Protein AF-A0A535AVS7-F1 (afdb_monomer)

Nearest PDB structures (foldseek):
  7mby-assembly1_R  TM=2.797E-01  e=2.037E+00  Homo sapiens
  7yoo-assembly1_R  TM=3.316E-01  e=3.749E+00  Homo sapiens
  7f8x-assembly1_A  TM=2.736E-01  e=8.289E+00  Homo sapiens
  6f1u-assembly1_f  TM=2.047E-01  e=4.786E+00  Homo sapiens

Foldseek 3Di:
DLVVLCVQLNPVLCVVCVVVLVVCVVVDDPVSSVVVSVVSSVVSVVVVVVVVQVVQVVQWDWDWADDDPNDIDIDTRHGPVRVVVLCVQLVVQQDADVVRPDDSVRSSVVSVVVSVVVVVVVVPDDDD

Solvent-accessible surface area (backbone atoms only — not comparable to full-atom values): 7565 Å² total; per-residue (Å²): 105,72,70,60,49,25,73,74,64,33,60,70,57,44,61,76,45,36,73,61,53,53,52,42,58,75,74,39,56,77,71,59,36,49,53,53,53,51,53,49,46,55,50,52,53,50,53,52,53,51,52,51,50,52,52,40,55,74,64,41,45,77,46,75,51,73,75,53,97,92,40,66,53,76,50,72,42,68,32,73,64,58,45,51,53,50,50,60,70,29,51,81,57,51,66,82,58,89,93,62,80,71,50,73,68,54,32,51,49,53,18,51,53,50,57,54,47,54,59,60,62,63,69,76,72,89,87,129

Mean predicted aligned error: 8.5 Å

Radius of gyration: 25.29 Å; Cα contacts (8 Å, |Δi|>4): 76; chains: 1; bounding box: 62×34×67 Å

pLDDT: mean 89.97, std 9.66, range [44.75, 98.12]

Secondary structure (DSSP, 8-state):
-HHHHHHHH-HHHHHHTHHHHHHHHHHS-HHHHHHHHHHHHHHHHHHHHHHHHHHHHHH-EEEEPPPBTTB--EEEE--HHHHHHHHHHHGGG-PPPTT----HHHHHHHHHHHHHHHHHHHTT----

Sequence (128 aa):
MIARTAEHVGAAAVRKEEGRLVQAAQTHDPGQFLGVTKNFEHRVDAEGALTEANRAHARRYLHLGEPQDGMVRIDGLLDAEGGATLRGALQPFMQPMKDESRSYGQRQHDALIELCRQRSAGGKRDGA

Structure (mmCIF, N/CA/C/O backbone):
data_AF-A0A535AVS7-F1
#
_entry.id   AF-A0A535AVS7-F1
#
loop_
_atom_site.group_PDB
_atom_site.id
_atom_site.type_symbol
_atom_site.label_atom_id
_atom_site.label_alt_id
_atom_site.label_comp_id
_atom_site.label_asym_id
_atom_site.label_entity_id
_atom_site.label_seq_id
_atom_site.pdbx_PDB_ins_code
_atom_site.Cartn_x
_atom_site.Cartn_y
_atom_site.Cartn_z
_atom_site.occupancy
_atom_site.B_iso_or_equiv
_atom_site.auth_seq_id
_atom_site.auth_comp_id
_atom_site.auth_asym_id
_atom_site.auth_atom_id
_atom_site.pdbx_PDB_model_num
ATOM 1 N N . MET A 1 1 ? -24.480 11.991 26.164 1.00 76.44 1 MET A N 1
ATOM 2 C CA . MET A 1 1 ? -23.143 11.358 26.112 1.00 76.44 1 MET A CA 1
ATOM 3 C C . MET A 1 1 ? -23.213 10.050 25.334 1.00 76.44 1 MET A C 1
ATOM 5 O O . MET A 1 1 ? -22.742 10.053 24.213 1.00 76.44 1 MET A O 1
ATOM 9 N N . ILE A 1 2 ? -23.930 9.019 25.805 1.00 80.81 2 ILE A N 1
ATOM 10 C CA . ILE A 1 2 ? -24.094 7.735 25.078 1.00 80.81 2 ILE A CA 1
ATOM 11 C C . ILE A 1 2 ? -24.649 7.909 23.649 1.00 80.81 2 ILE A C 1
ATOM 13 O O . ILE A 1 2 ? -24.118 7.321 22.715 1.00 80.81 2 ILE A O 1
ATOM 17 N N . ALA A 1 3 ? -25.665 8.761 23.454 1.00 82.75 3 ALA A N 1
ATOM 18 C CA . ALA A 1 3 ? -26.215 9.040 22.121 1.00 82.75 3 ALA A CA 1
ATOM 19 C C . ALA A 1 3 ? -25.179 9.656 21.156 1.00 82.75 3 ALA A C 1
ATOM 21 O O . ALA A 1 3 ? -25.054 9.200 20.028 1.00 82.75 3 ALA A O 1
ATOM 22 N N . ARG A 1 4 ? -24.369 10.616 21.628 1.00 82.88 4 ARG A N 1
ATOM 23 C CA . ARG A 1 4 ? -23.270 11.208 20.845 1.00 82.88 4 ARG A CA 1
ATOM 24 C C . ARG A 1 4 ? -22.207 10.161 20.505 1.00 82.88 4 ARG A C 1
ATOM 26 O O . ARG A 1 4 ? -21.714 10.128 19.389 1.00 82.88 4 ARG A O 1
ATOM 33 N N . THR A 1 5 ? -21.869 9.284 21.441 1.00 82.31 5 THR A N 1
ATOM 34 C CA . THR A 1 5 ? -20.942 8.177 21.183 1.00 82.31 5 THR A CA 1
ATOM 35 C C . THR A 1 5 ? -21.493 7.213 20.129 1.00 82.31 5 THR A C 1
ATOM 37 O O . THR A 1 5 ? -20.755 6.776 19.252 1.00 82.31 5 THR A O 1
ATOM 40 N N . ALA A 1 6 ? -22.804 6.950 20.125 1.00 85.12 6 ALA A N 1
ATOM 41 C CA . ALA A 1 6 ? -23.450 6.151 19.082 1.00 85.12 6 ALA A CA 1
ATOM 42 C C . ALA A 1 6 ? -23.398 6.806 17.688 1.00 85.12 6 ALA A C 1
ATOM 44 O O . ALA A 1 6 ? -23.369 6.079 16.698 1.00 85.12 6 ALA A O 1
ATOM 45 N N . GLU A 1 7 ? -23.361 8.139 17.599 1.00 87.12 7 GLU A N 1
ATOM 46 C CA . GLU A 1 7 ? -23.140 8.860 16.335 1.00 87.12 7 GLU A CA 1
ATOM 47 C C . GLU A 1 7 ? -21.710 8.672 15.807 1.00 87.12 7 GLU A C 1
ATOM 49 O O . GLU A 1 7 ? -21.524 8.596 14.597 1.00 87.12 7 GLU A O 1
ATOM 54 N N . HIS A 1 8 ? -20.714 8.559 16.695 1.00 84.69 8 HIS A N 1
ATOM 55 C CA . HIS A 1 8 ? -19.303 8.431 16.310 1.00 84.69 8 HIS A CA 1
ATOM 56 C C . HIS A 1 8 ? -18.915 6.990 15.961 1.00 84.69 8 HIS A C 1
ATOM 58 O O . HIS A 1 8 ? -18.347 6.754 14.900 1.00 84.69 8 HIS A O 1
ATOM 64 N N . VAL A 1 9 ? -19.255 6.018 16.815 1.00 87.12 9 VAL A N 1
ATOM 65 C CA . VAL A 1 9 ? -18.825 4.614 16.639 1.00 87.12 9 VAL A CA 1
ATOM 66 C C . VAL A 1 9 ? -19.930 3.665 16.173 1.00 87.12 9 VAL A C 1
ATOM 68 O O . VAL A 1 9 ? -19.720 2.462 16.009 1.00 87.12 9 VAL A O 1
ATOM 71 N N . GLY A 1 10 ? -21.133 4.193 15.956 1.00 89.06 10 GLY A N 1
ATOM 72 C CA . GLY A 1 10 ? -22.296 3.440 15.508 1.00 89.06 10 GLY A CA 1
ATOM 73 C C . GLY A 1 10 ? -23.075 2.760 16.639 1.00 89.06 10 GLY A C 1
ATOM 74 O O . GLY A 1 10 ? -22.538 2.228 17.615 1.00 89.06 10 GLY A O 1
ATOM 75 N N . ALA A 1 11 ? -24.398 2.699 16.466 1.00 88.25 11 ALA A N 1
ATOM 76 C CA . ALA A 1 11 ? -25.315 2.136 17.459 1.00 88.25 11 ALA A CA 1
ATOM 77 C C . ALA A 1 11 ? -25.068 0.645 17.760 1.00 88.25 11 ALA A C 1
ATOM 79 O O . ALA A 1 11 ? -25.359 0.176 18.857 1.00 88.25 11 ALA A O 1
ATOM 80 N N . ALA A 1 12 ? -24.531 -0.120 16.805 1.00 88.25 12 ALA A N 1
ATOM 81 C CA . ALA A 1 12 ? -24.222 -1.532 17.019 1.00 88.25 12 ALA A CA 1
ATOM 82 C C . ALA A 1 12 ? -23.062 -1.740 18.006 1.00 88.25 12 ALA A C 1
ATOM 84 O O . ALA A 1 12 ? -23.125 -2.663 18.815 1.00 88.25 12 ALA A O 1
ATOM 85 N N . ALA A 1 13 ? -22.036 -0.883 17.967 1.00 87.94 13 ALA A N 1
ATOM 86 C CA . ALA A 1 13 ? -20.916 -0.947 18.900 1.00 87.94 13 ALA A CA 1
ATOM 87 C C . ALA A 1 13 ? -21.355 -0.561 20.317 1.00 87.94 13 ALA A C 1
ATOM 89 O O . ALA A 1 13 ? -21.038 -1.267 21.271 1.00 87.94 13 ALA A O 1
ATOM 90 N N . VAL A 1 14 ? -22.165 0.497 20.446 1.00 89.50 14 VAL A N 1
ATOM 91 C CA . VAL A 1 14 ? -22.729 0.918 21.739 1.00 89.50 14 VAL A CA 1
ATOM 92 C C . VAL A 1 14 ? -23.609 -0.171 22.347 1.00 89.50 14 VAL A C 1
ATOM 94 O O . VAL A 1 14 ? -23.448 -0.471 23.522 1.00 89.50 14 VAL A O 1
ATOM 97 N N . ARG A 1 15 ? -24.476 -0.824 21.558 1.00 90.88 15 ARG A N 1
ATOM 98 C CA . ARG A 1 15 ? -25.338 -1.919 22.046 1.00 90.88 15 ARG A CA 1
ATOM 99 C C . ARG A 1 15 ? -24.557 -3.090 22.646 1.00 90.88 15 ARG A C 1
ATOM 101 O O . ARG A 1 15 ? -25.009 -3.679 23.620 1.00 90.88 15 ARG A O 1
ATOM 108 N N . LYS A 1 16 ? -23.383 -3.425 22.099 1.00 89.69 16 LYS A N 1
ATOM 109 C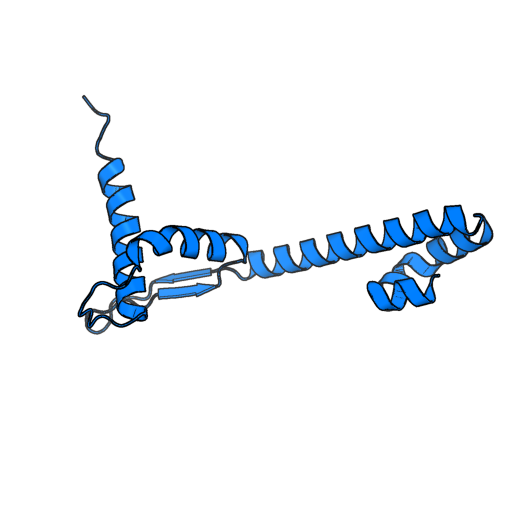 CA . LYS A 1 16 ? -22.539 -4.510 22.634 1.00 89.69 16 LYS A CA 1
ATOM 110 C C . LYS A 1 16 ? -22.007 -4.217 24.041 1.00 89.69 16 LYS A C 1
ATOM 112 O O . LYS A 1 16 ? -21.769 -5.152 24.795 1.00 89.69 16 LYS A O 1
ATOM 117 N N . GLU A 1 17 ? -21.829 -2.945 24.388 1.00 89.81 17 GLU A N 1
ATOM 118 C CA . GLU A 1 17 ? -21.251 -2.493 25.665 1.00 89.81 17 GLU A CA 1
ATOM 119 C C . GLU A 1 17 ? -22.245 -1.648 26.485 1.00 89.81 17 GLU A C 1
ATOM 121 O O . GLU A 1 17 ? -21.870 -0.994 27.458 1.00 89.81 17 GLU A O 1
ATOM 126 N N . GLU A 1 18 ? -23.531 -1.674 26.117 1.00 89.44 18 GLU A N 1
ATOM 127 C CA . GLU A 1 18 ? -24.569 -0.796 26.664 1.00 89.44 18 GLU A CA 1
ATOM 128 C C . GLU A 1 18 ? -24.690 -0.942 28.178 1.00 89.44 18 GLU A C 1
ATOM 130 O O . GLU A 1 18 ? -24.653 0.057 28.892 1.00 89.44 18 GLU A O 1
ATOM 135 N N . GLY A 1 19 ? -24.738 -2.178 28.685 1.00 90.38 19 GLY A N 1
ATOM 136 C CA . GLY A 1 19 ? -24.818 -2.429 30.126 1.00 90.38 19 GLY A CA 1
ATOM 137 C C . GLY A 1 19 ? -23.654 -1.800 30.897 1.00 90.38 19 GLY A C 1
ATOM 138 O O . GLY A 1 19 ? -23.853 -1.208 31.957 1.00 90.38 19 GLY A O 1
ATOM 139 N N . ARG A 1 20 ? -22.447 -1.844 30.327 1.00 89.12 20 ARG A N 1
ATOM 140 C CA . ARG A 1 20 ? -21.237 -1.274 30.927 1.00 89.12 20 ARG A CA 1
ATOM 141 C C . ARG A 1 20 ? -21.249 0.255 30.892 1.00 89.12 20 ARG A C 1
ATOM 143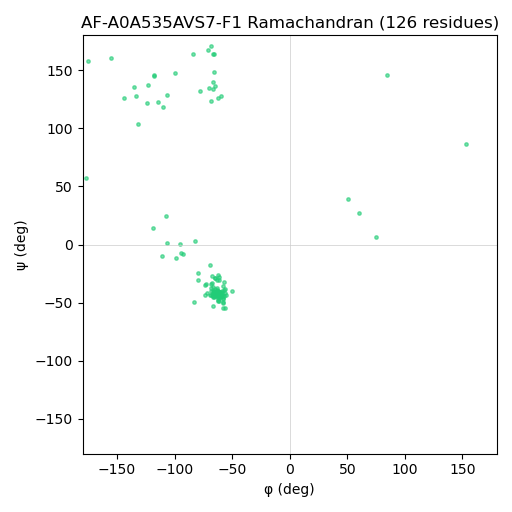 O O . ARG A 1 20 ? -20.900 0.898 31.880 1.00 89.12 20 ARG A O 1
ATOM 150 N N . LEU A 1 21 ? -21.684 0.837 29.774 1.00 90.44 21 LEU A N 1
ATOM 151 C CA . LEU A 1 21 ? -21.796 2.286 29.597 1.00 90.44 21 LEU A CA 1
ATOM 152 C C . LEU A 1 21 ? -22.896 2.890 30.481 1.00 90.44 21 LEU A C 1
ATOM 154 O O . LEU A 1 21 ? -22.686 3.945 31.076 1.00 90.44 21 LEU A O 1
ATOM 158 N N . VAL A 1 22 ? -24.042 2.218 30.613 1.00 92.31 22 VAL A N 1
ATOM 159 C CA . VAL A 1 22 ? -25.140 2.641 31.496 1.00 92.31 22 VAL A CA 1
ATOM 160 C C . VAL A 1 22 ? -24.717 2.556 32.962 1.00 92.31 22 VAL A C 1
ATOM 162 O O . VAL A 1 22 ? -24.949 3.501 33.714 1.00 92.31 22 VAL A O 1
ATOM 165 N N . GLN A 1 23 ? -24.036 1.481 33.367 1.00 91.69 23 GLN A N 1
ATOM 166 C CA . GLN A 1 23 ? -23.514 1.352 34.729 1.00 91.69 23 GLN A CA 1
ATOM 167 C C . GLN A 1 23 ? -22.486 2.447 35.059 1.00 91.69 23 GLN A C 1
ATOM 169 O O . GLN A 1 23 ? -22.540 3.048 36.134 1.00 91.69 23 GLN A O 1
ATOM 174 N N . ALA A 1 24 ? -21.570 2.749 34.136 1.00 88.88 24 ALA A N 1
ATOM 175 C CA . ALA A 1 24 ? -20.615 3.841 34.312 1.00 88.88 24 ALA A CA 1
ATOM 176 C C . ALA A 1 24 ? -21.322 5.206 34.414 1.00 88.88 24 ALA A C 1
ATOM 178 O O . ALA A 1 24 ? -20.970 6.011 35.269 1.00 88.88 24 ALA A O 1
ATOM 179 N N . ALA A 1 25 ? -22.373 5.448 33.623 1.00 90.38 25 ALA A N 1
ATOM 180 C CA . ALA A 1 25 ? -23.158 6.684 33.695 1.00 90.38 25 ALA A CA 1
ATOM 181 C C . ALA A 1 25 ? -23.865 6.882 35.048 1.00 90.38 25 ALA A C 1
ATOM 183 O O . ALA A 1 25 ? -24.071 8.015 35.470 1.00 90.38 25 ALA A O 1
ATOM 184 N N . GLN A 1 26 ? -24.249 5.792 35.719 1.00 92.44 26 GLN A N 1
ATOM 185 C CA . GLN A 1 26 ? -24.910 5.835 37.029 1.00 92.44 26 GLN A CA 1
ATOM 186 C C . GLN A 1 26 ? -23.934 6.049 38.191 1.00 92.44 26 GLN A C 1
ATOM 188 O O . GLN A 1 26 ? -24.343 6.504 39.256 1.00 92.44 26 GLN A O 1
ATOM 193 N N . THR A 1 27 ? -22.664 5.687 38.012 1.00 91.81 27 THR A N 1
ATOM 194 C CA . THR A 1 27 ? -21.671 5.632 39.098 1.00 91.81 27 THR A CA 1
ATOM 195 C C . THR A 1 27 ? -20.590 6.702 38.995 1.00 91.81 27 THR A C 1
ATOM 197 O O . THR A 1 27 ? -19.802 6.847 39.926 1.00 91.81 27 THR A O 1
ATOM 200 N N . HIS A 1 28 ? -20.504 7.427 37.879 1.00 88.62 28 HIS A N 1
ATOM 201 C CA . HIS A 1 28 ? -19.471 8.430 37.623 1.00 88.62 28 HIS A CA 1
ATOM 202 C C . HIS A 1 28 ? -20.088 9.815 37.446 1.00 88.62 28 HIS A C 1
ATOM 204 O O . HIS A 1 28 ? -21.173 9.962 36.883 1.00 88.62 28 HIS A O 1
ATOM 210 N N . ASP A 1 29 ? -19.369 10.848 37.887 1.00 91.38 29 ASP A N 1
ATOM 211 C CA . ASP A 1 29 ? -19.742 12.224 37.565 1.00 91.38 29 ASP A CA 1
ATOM 212 C C . ASP A 1 29 ? -19.583 12.503 36.049 1.00 91.38 29 ASP A C 1
ATOM 214 O O . ASP A 1 29 ? -18.910 11.748 35.335 1.00 91.38 29 ASP A O 1
ATOM 218 N N . PRO A 1 30 ? -20.178 13.585 35.514 1.00 86.06 30 PRO A N 1
ATOM 219 C CA . PRO A 1 30 ? -20.136 13.873 34.080 1.00 86.06 30 PRO A CA 1
ATOM 220 C C . PRO A 1 30 ? -18.725 13.986 33.476 1.00 86.06 30 PRO A C 1
ATOM 222 O O . PRO A 1 30 ? -18.535 13.631 32.310 1.00 86.06 30 PRO A O 1
ATOM 225 N N . GLY A 1 31 ? -17.738 14.466 34.239 1.00 86.94 31 GLY A N 1
ATOM 226 C CA . GLY A 1 31 ? -16.349 14.584 33.791 1.00 86.94 31 GLY A CA 1
ATOM 227 C C . GLY A 1 31 ? -15.657 13.225 33.724 1.00 86.94 31 GLY A C 1
ATOM 228 O O . GLY A 1 31 ? -15.009 12.902 32.727 1.00 86.94 31 GLY A O 1
ATOM 229 N N . GLN A 1 32 ? -15.864 12.386 34.737 1.00 88.94 32 GLN A N 1
ATOM 230 C CA . GLN A 1 32 ? -15.377 11.004 34.754 1.00 88.94 32 GLN A CA 1
ATOM 231 C C . GLN A 1 32 ? -16.020 10.164 33.640 1.00 88.94 32 GLN A C 1
ATOM 233 O O . GLN A 1 32 ? -15.335 9.429 32.924 1.00 88.94 32 GLN A O 1
ATOM 238 N N . PHE A 1 33 ? -17.328 10.323 33.421 1.00 90.69 33 PHE A N 1
ATOM 239 C CA . PHE A 1 33 ? -18.048 9.615 32.364 1.00 90.69 33 PHE A CA 1
ATOM 240 C C . PHE A 1 33 ? -17.627 10.055 30.947 1.00 90.69 33 PHE A C 1
ATOM 242 O O . PHE A 1 33 ? -17.657 9.254 30.005 1.00 90.69 33 PHE A O 1
ATOM 249 N N . LEU A 1 34 ? -17.153 11.297 30.777 1.00 90.25 34 LEU A N 1
ATOM 250 C CA . LEU A 1 34 ? -16.524 11.744 29.528 1.00 90.25 34 LEU A CA 1
ATOM 251 C C . LEU A 1 34 ? -15.260 10.949 29.199 1.00 90.25 34 LEU A C 1
ATOM 253 O O . LEU A 1 34 ? -15.052 10.584 28.044 1.00 90.25 34 LEU A O 1
ATOM 257 N N . GLY A 1 3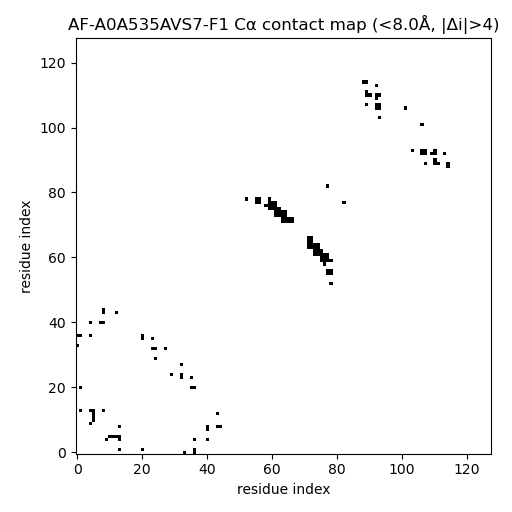5 ? -14.436 10.646 30.202 1.00 89.50 35 GLY A N 1
ATOM 258 C CA . GLY A 1 35 ? -13.259 9.796 30.019 1.00 89.50 35 GLY A CA 1
ATOM 259 C C . GLY A 1 35 ? -13.634 8.382 29.567 1.00 89.50 35 GLY A C 1
ATOM 260 O O . GLY A 1 35 ? -13.040 7.856 28.629 1.00 89.50 35 GLY A O 1
ATOM 261 N N . VAL A 1 36 ? -14.667 7.793 30.179 1.00 91.69 36 VAL A N 1
ATOM 262 C CA . VAL A 1 36 ? -15.162 6.450 29.823 1.00 91.69 36 VAL A CA 1
ATOM 263 C C . VAL A 1 36 ? -15.651 6.393 28.376 1.00 91.69 36 VAL A C 1
ATOM 265 O O . VAL A 1 36 ? -15.257 5.497 27.631 1.00 91.69 36 VAL A O 1
ATOM 268 N N . THR A 1 37 ? -16.477 7.356 27.966 1.00 91.50 37 THR A N 1
ATOM 269 C CA . THR A 1 37 ? -17.026 7.409 26.600 1.00 91.50 37 THR A CA 1
ATOM 270 C C . THR A 1 37 ? -15.939 7.630 25.548 1.00 91.50 37 THR A C 1
ATOM 272 O O . THR A 1 37 ? -15.898 6.878 24.580 1.00 91.50 37 THR A O 1
ATOM 275 N N . LYS A 1 38 ? -14.986 8.544 25.777 1.00 90.00 38 LYS A N 1
ATOM 276 C CA . LYS A 1 38 ? -13.839 8.745 24.870 1.00 90.00 38 LYS A CA 1
ATOM 277 C C . LYS A 1 38 ? -12.942 7.513 24.747 1.00 90.00 38 LYS A C 1
ATOM 279 O O . LYS A 1 38 ? -12.533 7.149 23.651 1.00 90.00 38 LYS A O 1
ATOM 284 N N . ASN A 1 39 ? -12.635 6.851 25.863 1.00 90.56 39 ASN A N 1
ATOM 285 C CA . ASN A 1 39 ? -11.819 5.636 25.837 1.00 90.56 39 ASN A CA 1
ATOM 286 C C . ASN A 1 39 ? -12.523 4.500 25.089 1.00 90.56 39 ASN A C 1
ATOM 288 O O . ASN A 1 39 ? -11.879 3.741 24.365 1.00 90.56 39 ASN A O 1
ATOM 292 N N . PHE A 1 40 ? -13.841 4.387 25.254 1.00 91.44 40 PHE A N 1
ATOM 293 C CA . PHE A 1 40 ? -14.648 3.451 24.487 1.00 91.44 40 PHE A CA 1
ATOM 294 C C . PHE A 1 40 ? -14.619 3.779 22.988 1.00 91.44 40 PHE A C 1
ATOM 296 O O 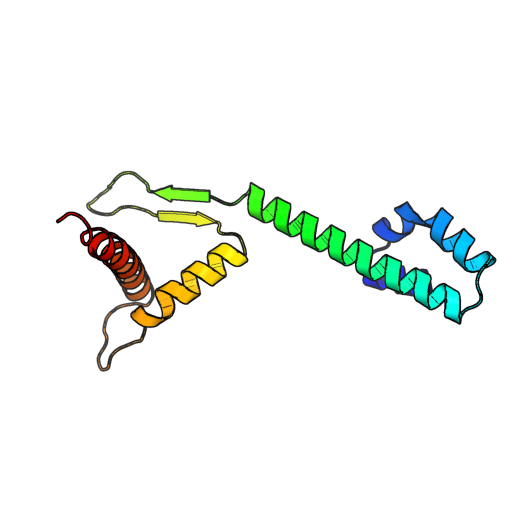. PHE A 1 40 ? -14.384 2.868 22.198 1.00 91.44 40 PHE A O 1
ATOM 303 N N . GLU A 1 41 ? -14.773 5.054 22.611 1.00 90.31 41 GLU A N 1
ATOM 304 C CA . GLU A 1 41 ? -14.691 5.505 21.215 1.00 90.31 41 GLU A CA 1
ATOM 305 C C . GLU A 1 41 ? -13.355 5.108 20.576 1.00 90.31 41 GLU A C 1
ATOM 307 O O . GLU A 1 41 ? -13.337 4.354 19.605 1.00 90.31 41 GLU A O 1
ATOM 312 N N . HIS A 1 42 ? -12.236 5.482 21.205 1.00 91.75 42 HIS A N 1
ATOM 313 C CA . HIS A 1 42 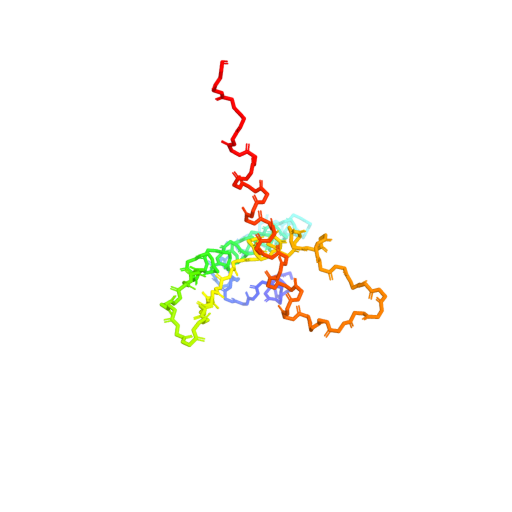? -10.898 5.131 20.720 1.00 91.75 42 HIS A CA 1
ATOM 314 C C . HIS A 1 42 ? -10.691 3.621 20.559 1.00 91.75 42 HIS A C 1
ATOM 316 O O . HIS A 1 42 ? -10.027 3.176 19.624 1.00 91.75 42 HIS A O 1
ATOM 322 N N . ARG A 1 43 ? -11.236 2.814 21.478 1.00 91.56 43 ARG A N 1
ATOM 323 C CA . ARG A 1 43 ? -11.104 1.355 21.419 1.00 91.56 43 ARG A CA 1
ATOM 324 C C . ARG A 1 43 ? -11.885 0.766 20.248 1.00 91.56 43 ARG A C 1
ATOM 326 O O . ARG A 1 43 ? -11.356 -0.107 19.567 1.00 91.56 43 ARG A O 1
ATOM 333 N N . VAL A 1 44 ? -13.115 1.227 20.021 1.00 90.94 44 VAL A N 1
ATOM 334 C CA . VAL A 1 44 ? -13.933 0.754 18.895 1.00 90.94 44 VAL A CA 1
ATOM 335 C C . VAL A 1 44 ? -13.319 1.182 17.566 1.00 90.94 44 VAL A C 1
ATOM 337 O O . VAL A 1 44 ? -13.235 0.359 16.656 1.00 90.94 44 VAL A O 1
ATOM 340 N N . ASP A 1 45 ? -12.825 2.416 17.468 1.00 89.81 45 ASP A N 1
ATOM 341 C CA . ASP A 1 45 ? -12.129 2.894 16.271 1.00 89.81 45 ASP A CA 1
ATOM 342 C C . ASP A 1 45 ? -10.889 2.039 15.970 1.00 89.81 45 ASP A C 1
ATOM 344 O O . ASP A 1 45 ? -10.689 1.605 14.833 1.00 89.81 45 ASP A O 1
ATOM 348 N N . ALA A 1 46 ? -10.087 1.722 16.994 1.00 88.69 46 ALA A N 1
ATOM 349 C CA . ALA A 1 46 ? -8.912 0.864 16.852 1.00 88.69 46 ALA A CA 1
ATOM 350 C C . ALA A 1 46 ? -9.274 -0.570 16.423 1.00 88.69 46 ALA A C 1
ATOM 352 O O . ALA A 1 46 ? -8.624 -1.135 15.542 1.00 88.69 46 ALA A O 1
ATOM 353 N N . GLU A 1 47 ? -10.320 -1.163 17.005 1.00 89.75 47 GLU A N 1
ATOM 354 C CA . GLU A 1 47 ? -10.804 -2.498 16.630 1.00 89.75 47 GLU A CA 1
ATOM 355 C C . GLU A 1 47 ? -11.349 -2.518 15.193 1.00 89.75 47 GLU A C 1
ATOM 357 O O . GLU A 1 47 ? -11.077 -3.450 14.427 1.00 89.75 47 GLU A O 1
ATOM 362 N N . GLY A 1 48 ? -12.074 -1.468 14.800 1.00 89.00 48 GLY A N 1
ATOM 363 C CA . GLY A 1 48 ? -12.576 -1.283 13.443 1.00 89.00 48 GLY A CA 1
ATOM 364 C C . GLY A 1 48 ? -11.441 -1.175 12.425 1.00 89.00 48 GLY A C 1
ATOM 365 O O . GLY A 1 48 ? -11.439 -1.903 11.427 1.00 89.00 48 GLY A O 1
ATOM 366 N N . ALA A 1 49 ? -10.440 -0.338 12.709 1.00 88.00 49 ALA A N 1
ATOM 367 C CA . ALA A 1 49 ? -9.252 -0.180 11.875 1.00 88.00 49 ALA A CA 1
ATOM 368 C C . ALA A 1 49 ? -8.466 -1.494 11.741 1.00 88.00 49 ALA A C 1
ATOM 370 O O . ALA A 1 49 ? -8.120 -1.890 10.627 1.00 88.00 49 ALA A O 1
ATOM 371 N N . LEU A 1 50 ? -8.250 -2.217 12.846 1.00 91.19 50 LEU A N 1
ATOM 372 C CA . LEU A 1 50 ? -7.584 -3.523 12.832 1.00 91.19 50 LEU A CA 1
ATOM 373 C C . LEU A 1 50 ? -8.374 -4.554 12.014 1.00 91.19 50 LEU A C 1
ATOM 375 O O . LEU A 1 50 ? -7.797 -5.318 11.243 1.00 91.19 50 LEU A O 1
ATOM 379 N N . THR A 1 51 ? -9.700 -4.564 12.138 1.00 91.81 51 THR A N 1
ATOM 380 C CA . THR A 1 51 ? -10.567 -5.476 11.383 1.00 91.81 51 THR A CA 1
ATOM 381 C C . THR A 1 51 ? -10.533 -5.183 9.884 1.00 91.81 51 THR A C 1
ATOM 383 O O . THR A 1 51 ? -10.528 -6.112 9.075 1.00 91.81 51 THR A O 1
ATOM 386 N N . GLU A 1 52 ? -10.514 -3.911 9.479 1.00 90.44 52 GLU A N 1
ATOM 387 C CA . GLU A 1 52 ? -10.337 -3.534 8.072 1.00 90.44 52 GLU A CA 1
ATOM 388 C C . GLU A 1 52 ? -8.944 -3.918 7.562 1.00 90.44 52 GLU A C 1
ATOM 390 O O . GLU A 1 52 ? -8.840 -4.554 6.515 1.00 90.44 52 GLU A O 1
ATOM 395 N N . ALA A 1 53 ? -7.887 -3.637 8.330 1.00 90.69 53 ALA A N 1
ATOM 396 C CA . ALA A 1 53 ? -6.521 -4.019 7.980 1.00 90.69 53 ALA A CA 1
ATOM 397 C C . ALA A 1 53 ? -6.385 -5.538 7.796 1.00 90.69 53 ALA A C 1
ATOM 399 O O . ALA A 1 53 ? -5.862 -5.991 6.780 1.00 90.69 53 ALA A O 1
ATOM 400 N N . ASN A 1 54 ? -6.943 -6.336 8.710 1.00 94.06 54 ASN A N 1
ATOM 401 C CA . ASN A 1 54 ? -6.945 -7.796 8.611 1.00 94.06 54 ASN A CA 1
ATOM 402 C C . ASN A 1 54 ? -7.715 -8.293 7.379 1.00 94.06 54 ASN A C 1
ATOM 404 O O . ASN A 1 54 ? -7.266 -9.220 6.703 1.00 94.06 54 ASN A O 1
ATOM 408 N N . ARG A 1 55 ? -8.854 -7.670 7.046 1.00 94.75 55 ARG A N 1
ATOM 409 C CA . ARG A 1 55 ? -9.625 -8.007 5.836 1.00 94.75 55 ARG A CA 1
ATOM 410 C C . ARG A 1 55 ? -8.870 -7.655 4.558 1.00 94.75 55 ARG A C 1
ATOM 412 O O . ARG A 1 55 ? -8.848 -8.469 3.636 1.00 94.75 55 ARG A O 1
ATOM 419 N N . ALA A 1 56 ? -8.249 -6.478 4.493 1.00 94.88 56 ALA A N 1
ATOM 420 C CA . ALA A 1 56 ? -7.409 -6.077 3.368 1.00 94.88 56 ALA A CA 1
ATOM 421 C C . ALA A 1 56 ? -6.217 -7.030 3.213 1.00 94.88 56 ALA A C 1
ATOM 423 O O . ALA A 1 56 ? -5.971 -7.542 2.122 1.00 94.88 56 ALA A O 1
ATOM 424 N N . HIS A 1 57 ? -5.553 -7.349 4.326 1.00 94.56 57 HIS A N 1
ATOM 425 C CA . HIS A 1 57 ? -4.447 -8.292 4.368 1.00 94.56 57 HIS A CA 1
ATOM 426 C C . HIS A 1 57 ? -4.873 -9.666 3.841 1.00 94.56 57 HIS A C 1
ATOM 428 O O . HIS A 1 57 ? -4.230 -10.192 2.939 1.00 94.56 57 HIS A O 1
ATOM 434 N N . ALA A 1 58 ? -5.983 -10.234 4.317 1.00 96.44 58 ALA A N 1
ATOM 435 C CA . ALA A 1 58 ? -6.464 -11.546 3.874 1.00 96.44 58 ALA A CA 1
ATOM 436 C C . ALA A 1 58 ? -6.829 -11.606 2.377 1.00 96.44 58 ALA A C 1
ATOM 438 O O . ALA A 1 58 ? -6.780 -12.676 1.777 1.00 96.44 58 ALA A O 1
ATOM 439 N N . ARG A 1 59 ? -7.196 -10.471 1.772 1.00 97.06 59 ARG A N 1
ATOM 440 C CA . ARG A 1 59 ? -7.594 -10.371 0.358 1.00 97.06 59 ARG A CA 1
ATOM 441 C C . ARG A 1 59 ? -6.446 -10.020 -0.582 1.00 97.06 59 ARG A C 1
ATOM 443 O O . ARG A 1 59 ? -6.668 -10.003 -1.789 1.00 97.06 59 ARG A O 1
ATOM 450 N N . ARG A 1 60 ? -5.265 -9.674 -0.063 1.00 97.81 60 ARG A N 1
ATOM 451 C CA . ARG A 1 60 ? -4.136 -9.253 -0.896 1.00 97.81 60 ARG A CA 1
ATOM 452 C C . ARG A 1 60 ? -3.638 -10.420 -1.747 1.00 97.81 60 ARG A C 1
ATOM 454 O O . ARG A 1 60 ? -3.526 -11.545 -1.264 1.00 97.81 60 ARG A O 1
ATOM 461 N N . TYR A 1 61 ? -3.303 -10.141 -2.996 1.00 98.06 61 TYR A N 1
ATOM 462 C CA . TYR A 1 61 ? -2.712 -11.122 -3.899 1.00 98.06 61 TYR A CA 1
ATOM 463 C C . TYR A 1 61 ? -1.908 -10.423 -4.989 1.00 98.06 61 TYR A C 1
ATOM 465 O O . TYR A 1 61 ? -2.103 -9.239 -5.268 1.00 98.06 61 TYR A O 1
ATOM 473 N N . LEU A 1 62 ? -1.013 -11.179 -5.616 1.00 97.62 62 LEU A N 1
ATOM 474 C CA . LEU A 1 62 ? -0.316 -10.781 -6.828 1.00 97.62 62 LEU A CA 1
ATOM 475 C C . LEU A 1 62 ? -0.132 -12.024 -7.699 1.00 97.62 62 LEU A C 1
ATOM 477 O O . LEU A 1 62 ? 0.399 -13.037 -7.245 1.00 97.62 62 LEU A O 1
ATOM 481 N N . HIS A 1 63 ? -0.577 -11.937 -8.942 1.00 97.56 63 HIS A N 1
ATOM 482 C CA . HIS A 1 63 ? -0.503 -12.989 -9.937 1.00 97.56 63 HIS A CA 1
ATOM 483 C C . HIS A 1 63 ? 0.249 -12.488 -11.165 1.00 97.56 63 HIS A C 1
ATOM 485 O O . HIS A 1 63 ? 0.037 -11.371 -11.640 1.00 97.56 63 HIS A O 1
ATOM 491 N N . LEU A 1 64 ? 1.120 -13.350 -11.678 1.00 97.06 64 LEU A N 1
ATOM 492 C CA . LEU A 1 64 ? 1.761 -13.204 -12.975 1.00 97.06 64 LEU A CA 1
ATOM 493 C C . LEU A 1 64 ? 1.165 -14.285 -13.872 1.00 97.06 64 LEU A C 1
ATOM 495 O O . LEU A 1 64 ? 1.254 -15.468 -13.546 1.00 97.06 64 LEU A O 1
ATOM 499 N N . GLY A 1 65 ? 0.501 -13.871 -14.946 1.00 96.62 65 GLY A N 1
ATOM 500 C CA . GLY A 1 65 ? -0.035 -14.796 -15.937 1.00 96.62 65 GLY A CA 1
ATOM 501 C C . GLY A 1 65 ? 1.071 -15.446 -16.767 1.00 96.62 65 GLY A C 1
ATOM 502 O O . GLY A 1 65 ? 2.217 -14.995 -16.772 1.00 96.62 65 GLY A O 1
ATOM 503 N N . GLU A 1 66 ? 0.718 -16.490 -17.510 1.00 96.62 66 GLU A N 1
ATOM 504 C CA . GLU A 1 66 ? 1.609 -17.025 -18.537 1.00 96.62 66 GLU A CA 1
ATOM 505 C C . GLU A 1 66 ? 1.812 -15.998 -19.666 1.00 96.62 66 GLU A C 1
ATOM 507 O O . GLU A 1 66 ? 0.900 -15.211 -19.949 1.00 96.62 66 GLU A O 1
ATOM 512 N N . PRO A 1 67 ? 2.986 -15.983 -20.323 1.00 96.69 67 PRO A N 1
ATOM 513 C CA . PRO A 1 67 ? 3.211 -15.130 -21.480 1.00 96.69 67 PRO A CA 1
ATOM 514 C C . PRO A 1 67 ? 2.220 -15.435 -22.610 1.00 96.69 67 PRO A C 1
ATOM 516 O O . PRO A 1 67 ? 2.103 -16.577 -23.049 1.00 96.69 67 PRO A O 1
ATOM 519 N N . GLN A 1 68 ? 1.547 -14.405 -23.117 1.00 95.88 68 GLN A N 1
ATOM 520 C CA . GLN A 1 68 ? 0.648 -14.473 -24.272 1.00 95.88 68 GLN A CA 1
ATOM 521 C C . GLN A 1 68 ? 0.969 -13.302 -25.202 1.00 95.88 68 GLN A C 1
ATOM 523 O O . GLN A 1 68 ? 1.084 -12.166 -24.746 1.00 95.88 68 GLN A O 1
ATOM 528 N N . ASP A 1 69 ? 1.196 -13.586 -26.487 1.00 95.38 69 ASP A N 1
ATOM 529 C CA . ASP A 1 69 ? 1.593 -12.597 -27.504 1.00 95.38 69 ASP A CA 1
ATOM 530 C C . ASP A 1 69 ? 2.789 -11.715 -27.093 1.00 95.38 69 ASP A C 1
ATOM 532 O O . ASP A 1 69 ? 2.836 -10.512 -27.343 1.00 95.38 69 ASP A O 1
ATOM 536 N N . GLY A 1 70 ? 3.776 -12.322 -26.423 1.00 95.38 70 GLY A N 1
ATOM 537 C CA . GLY A 1 70 ? 4.977 -11.628 -25.945 1.00 95.38 70 GLY A CA 1
ATOM 538 C C . GLY A 1 70 ? 4.760 -10.740 -24.714 1.00 95.38 70 GLY A C 1
ATOM 539 O O . GLY A 1 70 ? 5.686 -10.046 -24.300 1.00 95.38 70 GLY A O 1
ATOM 540 N N . MET A 1 71 ? 3.573 -10.776 -24.107 1.00 96.25 71 MET A N 1
ATOM 541 C CA . MET A 1 71 ? 3.199 -9.960 -22.955 1.00 96.25 71 MET A CA 1
ATOM 542 C C . MET A 1 71 ? 2.881 -10.842 -21.746 1.00 96.25 71 MET A C 1
ATOM 544 O O . MET A 1 71 ? 2.319 -11.926 -21.878 1.00 96.25 71 MET A O 1
ATOM 548 N N . VAL A 1 72 ? 3.212 -10.367 -20.545 1.00 96.94 72 VAL A N 1
ATOM 549 C CA . VAL A 1 72 ? 2.841 -11.014 -19.277 1.00 96.94 72 VAL A CA 1
ATOM 550 C C . VAL A 1 72 ? 1.886 -10.097 -18.530 1.00 96.94 72 VAL A C 1
ATOM 552 O O . VAL A 1 72 ? 2.221 -8.947 -18.240 1.00 96.94 72 VAL A O 1
ATOM 555 N N . ARG A 1 73 ? 0.693 -10.601 -18.199 1.00 96.19 73 ARG A N 1
ATOM 556 C CA . ARG A 1 73 ? -0.255 -9.857 -17.366 1.00 96.19 73 ARG A CA 1
ATOM 557 C C . ARG A 1 73 ? 0.156 -9.945 -15.900 1.00 96.19 73 ARG A C 1
ATOM 559 O O . ARG A 1 73 ? 0.371 -11.036 -15.379 1.00 96.19 73 ARG A O 1
ATOM 566 N N . ILE A 1 74 ? 0.179 -8.794 -15.237 1.00 96.44 74 ILE A N 1
ATOM 567 C CA . ILE A 1 74 ? 0.284 -8.679 -13.782 1.00 96.44 74 ILE A CA 1
ATOM 568 C C . ILE A 1 74 ? -1.087 -8.261 -13.255 1.00 96.44 74 ILE A C 1
ATOM 570 O O . ILE A 1 74 ? -1.669 -7.300 -13.756 1.00 96.44 74 ILE A O 1
ATOM 574 N N . ASP A 1 75 ? -1.605 -8.984 -12.271 1.00 96.69 75 ASP A N 1
ATOM 575 C CA . ASP A 1 75 ? -2.893 -8.704 -11.634 1.00 96.69 75 ASP A CA 1
ATOM 576 C C . ASP A 1 75 ? -2.737 -8.825 -10.119 1.00 96.69 75 ASP A C 1
ATOM 578 O O . ASP A 1 75 ? -2.072 -9.741 -9.639 1.00 96.69 75 ASP A O 1
ATOM 582 N N . GLY A 1 76 ? -3.282 -7.892 -9.344 1.00 96.31 76 GLY A N 1
ATOM 583 C CA . GLY A 1 76 ? -3.053 -7.912 -7.907 1.00 96.31 76 GLY A CA 1
ATOM 584 C C . GLY A 1 76 ? -3.826 -6.871 -7.122 1.00 96.31 76 GLY A C 1
ATOM 585 O O . GLY A 1 76 ? -4.215 -5.821 -7.634 1.00 96.31 76 GLY A O 1
ATOM 586 N N . LEU A 1 77 ? -3.990 -7.168 -5.838 1.00 98.12 77 LEU A N 1
ATOM 587 C CA . LEU A 1 77 ? -4.517 -6.264 -4.831 1.00 98.12 77 LEU A CA 1
ATOM 588 C C . LEU A 1 77 ? -3.491 -6.149 -3.706 1.00 98.12 77 LEU A C 1
ATOM 590 O O . LEU A 1 77 ? -3.132 -7.147 -3.082 1.00 98.12 77 LEU A O 1
ATOM 594 N N . LEU A 1 78 ? -3.037 -4.927 -3.440 1.00 97.31 78 LEU A N 1
ATOM 595 C CA . LEU A 1 78 ? -2.153 -4.623 -2.318 1.00 97.31 78 LEU A CA 1
ATOM 596 C C . LEU A 1 78 ? -2.972 -4.043 -1.166 1.00 97.31 78 LEU A C 1
ATOM 598 O O . LEU A 1 78 ? -3.952 -3.329 -1.394 1.00 97.31 78 LEU A O 1
ATOM 602 N N . ASP A 1 79 ? -2.549 -4.319 0.066 1.00 96.19 79 ASP A N 1
ATOM 603 C CA . ASP A 1 79 ? -3.010 -3.537 1.209 1.00 96.19 79 ASP A CA 1
ATOM 604 C C . ASP A 1 79 ? -2.452 -2.101 1.140 1.00 96.19 79 ASP A C 1
ATOM 606 O O . ASP A 1 79 ? -1.646 -1.746 0.270 1.00 96.19 79 ASP A O 1
ATOM 610 N N . ALA A 1 80 ? -2.944 -1.231 2.024 1.00 93.50 80 ALA A N 1
ATOM 611 C CA . ALA A 1 80 ? -2.605 0.189 1.991 1.00 93.50 80 ALA A CA 1
ATOM 612 C C . ALA A 1 80 ? -1.092 0.429 2.135 1.00 93.50 80 ALA A C 1
ATOM 614 O O . ALA A 1 80 ? -0.533 1.252 1.406 1.00 93.50 80 ALA A O 1
ATOM 615 N N . GLU A 1 81 ? -0.441 -0.316 3.031 1.00 94.94 81 GLU A N 1
ATOM 616 C CA . GLU A 1 81 ? 0.998 -0.237 3.272 1.00 94.94 81 GLU A CA 1
ATOM 617 C C . GLU A 1 81 ? 1.787 -0.722 2.053 1.00 94.94 81 GLU A C 1
ATOM 619 O O . GLU A 1 81 ? 2.598 0.027 1.511 1.00 94.94 81 GLU A O 1
ATOM 624 N N . GLY A 1 82 ? 1.504 -1.926 1.548 1.00 95.75 82 GLY A N 1
ATOM 625 C CA . GLY A 1 82 ? 2.173 -2.481 0.374 1.00 95.75 82 GLY A CA 1
ATOM 626 C C . GLY A 1 82 ? 2.004 -1.599 -0.864 1.00 95.75 82 GLY A C 1
ATOM 627 O O . GLY A 1 82 ? 2.961 -1.373 -1.607 1.00 95.75 82 GLY A O 1
ATOM 628 N N . GLY A 1 83 ? 0.813 -1.028 -1.063 1.00 96.62 83 GLY A N 1
ATOM 629 C CA . GLY A 1 83 ? 0.546 -0.090 -2.150 1.00 96.62 83 GLY A CA 1
ATOM 630 C C . GLY A 1 83 ? 1.306 1.232 -2.014 1.00 96.62 83 GLY A C 1
ATOM 631 O O . GLY A 1 83 ? 1.794 1.760 -3.015 1.00 96.62 83 GLY A O 1
ATOM 632 N N . ALA A 1 84 ? 1.419 1.778 -0.799 1.00 97.44 84 ALA A N 1
ATOM 633 C CA . ALA A 1 84 ? 2.207 2.981 -0.540 1.00 97.44 84 ALA A CA 1
ATOM 634 C C . ALA A 1 84 ? 3.703 2.724 -0.759 1.00 97.44 84 ALA A C 1
ATOM 636 O O . ALA A 1 84 ? 4.355 3.503 -1.45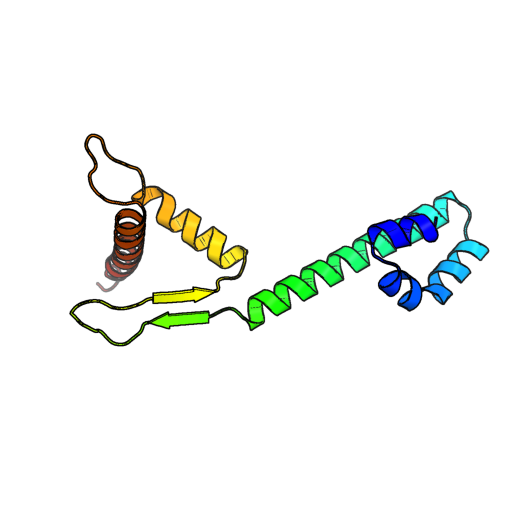6 1.00 97.44 84 ALA A O 1
ATOM 637 N N . THR A 1 85 ? 4.210 1.598 -0.253 1.00 97.00 85 THR A N 1
ATOM 638 C CA . THR A 1 85 ? 5.596 1.153 -0.431 1.00 97.00 85 THR A CA 1
ATOM 639 C C . THR A 1 85 ? 5.941 0.999 -1.908 1.00 97.00 85 THR A C 1
ATOM 641 O O . THR A 1 85 ? 6.927 1.576 -2.367 1.00 97.00 85 THR A O 1
ATOM 644 N N . LEU A 1 86 ? 5.107 0.296 -2.687 1.00 96.31 86 LEU A N 1
ATOM 645 C CA . LEU A 1 86 ? 5.343 0.130 -4.121 1.00 96.31 86 LEU A CA 1
ATOM 646 C C . LEU A 1 86 ? 5.325 1.477 -4.851 1.00 96.31 86 LEU A C 1
ATOM 648 O O . LEU A 1 86 ? 6.249 1.774 -5.602 1.00 96.31 86 LEU A O 1
ATOM 652 N N . ARG A 1 87 ? 4.321 2.331 -4.610 1.00 95.81 87 ARG A N 1
ATOM 653 C CA . ARG A 1 87 ? 4.263 3.661 -5.245 1.00 95.81 87 ARG A CA 1
ATOM 654 C C . ARG A 1 87 ? 5.489 4.510 -4.920 1.00 95.81 87 ARG A C 1
ATOM 656 O O . ARG A 1 87 ? 6.039 5.125 -5.829 1.00 95.81 87 ARG A O 1
ATOM 663 N N . GLY A 1 88 ? 5.922 4.519 -3.660 1.00 97.25 88 GLY A N 1
ATOM 664 C CA . GLY A 1 88 ? 7.117 5.242 -3.229 1.00 97.25 88 GLY A CA 1
ATOM 665 C C . GLY A 1 88 ? 8.382 4.733 -3.919 1.00 97.25 88 GLY A C 1
ATOM 666 O O . GLY A 1 88 ? 9.183 5.535 -4.387 1.00 97.25 88 GLY A O 1
ATOM 667 N N . ALA A 1 89 ? 8.526 3.413 -4.064 1.00 96.31 89 ALA A N 1
ATOM 668 C CA . ALA A 1 89 ? 9.670 2.809 -4.745 1.00 96.31 89 ALA A CA 1
ATOM 669 C C . ALA A 1 89 ? 9.702 3.100 -6.257 1.00 96.31 89 ALA A C 1
ATOM 671 O O . ALA A 1 89 ? 10.779 3.249 -6.828 1.00 96.31 89 ALA A O 1
ATOM 672 N N . LEU A 1 90 ? 8.539 3.205 -6.912 1.00 96.62 90 LEU A N 1
ATOM 673 C CA . LEU A 1 90 ? 8.455 3.508 -8.346 1.00 96.62 90 LEU A CA 1
ATOM 674 C C . LEU A 1 90 ? 8.631 5.001 -8.657 1.00 96.62 90 LEU A C 1
ATOM 676 O O . LEU A 1 90 ? 9.137 5.349 -9.724 1.00 96.62 90 LEU A O 1
ATOM 680 N N . GLN A 1 91 ? 8.226 5.888 -7.744 1.00 95.69 91 GLN A N 1
ATOM 681 C CA . GLN A 1 91 ? 8.172 7.338 -7.963 1.00 95.69 91 GLN A CA 1
ATOM 682 C C . GLN A 1 91 ? 9.463 7.965 -8.540 1.00 95.69 91 GLN A C 1
ATOM 684 O O . GLN A 1 91 ? 9.334 8.816 -9.429 1.00 95.69 91 GLN A O 1
ATOM 689 N N . PRO A 1 92 ? 10.686 7.574 -8.124 1.00 94.25 92 PRO A N 1
ATOM 690 C CA . PRO A 1 92 ? 11.922 8.118 -8.691 1.00 94.25 92 PRO A CA 1
ATOM 691 C C . PRO A 1 92 ? 12.088 7.849 -10.193 1.00 94.25 92 PRO A C 1
ATOM 693 O O . PRO A 1 92 ? 12.662 8.671 -10.901 1.00 94.25 92 PRO A O 1
ATOM 696 N N . PHE A 1 93 ? 11.551 6.735 -10.697 1.00 93.56 93 PHE A N 1
ATOM 697 C CA . PHE A 1 93 ? 11.6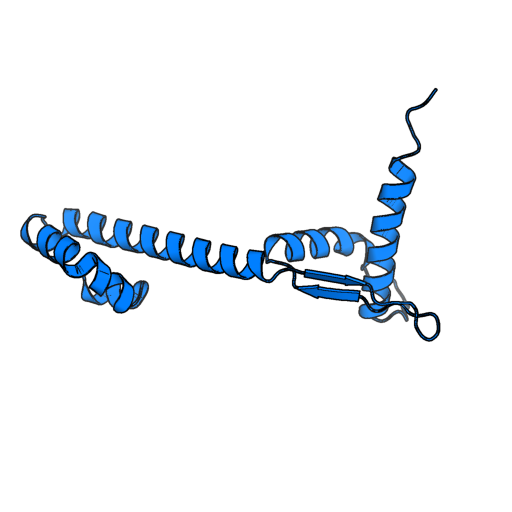98 6.300 -12.093 1.00 93.56 93 PHE A CA 1
ATOM 698 C C . PHE A 1 93 ? 10.543 6.748 -12.998 1.00 93.56 93 PHE A C 1
ATOM 700 O O . PHE A 1 93 ? 10.586 6.558 -14.211 1.00 93.56 93 PHE A O 1
ATOM 707 N N . MET A 1 94 ? 9.495 7.336 -12.418 1.00 94.62 94 MET A N 1
ATOM 708 C CA . MET A 1 94 ? 8.286 7.735 -13.143 1.00 94.62 94 MET A CA 1
ATOM 709 C C . MET A 1 94 ? 8.280 9.204 -13.587 1.00 94.62 94 MET A C 1
ATOM 711 O O . MET A 1 94 ? 7.287 9.648 -14.177 1.00 94.62 94 MET A O 1
ATOM 715 N N . GLN A 1 95 ? 9.347 9.958 -13.299 1.00 90.12 95 GLN A N 1
ATOM 716 C CA . GLN A 1 95 ? 9.446 11.377 -13.642 1.00 90.12 95 GLN A CA 1
ATOM 717 C C . GLN A 1 95 ? 9.394 11.567 -15.167 1.00 90.12 95 GLN A C 1
ATOM 719 O O . GLN A 1 95 ? 10.180 10.933 -15.874 1.00 90.12 95 GLN A O 1
ATOM 724 N N . PRO A 1 96 ? 8.479 12.405 -15.690 1.00 86.75 96 PRO A N 1
ATOM 725 C CA . PRO A 1 96 ? 8.393 12.651 -17.120 1.00 86.75 96 PRO A CA 1
ATOM 726 C C . PRO A 1 96 ? 9.600 13.465 -17.601 1.00 86.75 96 PRO A C 1
ATOM 728 O O . PRO A 1 96 ? 9.973 14.467 -16.991 1.00 86.75 96 PRO A O 1
ATOM 731 N N . MET A 1 97 ? 10.188 13.051 -18.717 1.00 88.56 97 MET A N 1
ATOM 732 C CA . MET A 1 97 ? 11.238 13.799 -19.404 1.00 88.56 97 MET A CA 1
ATOM 733 C C . MET A 1 97 ? 10.656 14.871 -20.338 1.00 88.56 97 MET A C 1
ATOM 735 O O . MET A 1 97 ? 9.475 14.860 -20.692 1.00 88.56 97 MET A O 1
ATOM 739 N N . LYS A 1 98 ? 11.496 15.822 -20.761 1.00 90.38 98 LYS A N 1
ATOM 740 C CA . LYS A 1 98 ? 11.129 16.755 -21.833 1.00 90.38 98 LYS A CA 1
ATOM 741 C C . LYS A 1 98 ? 10.943 15.967 -23.136 1.00 90.38 98 LYS A C 1
ATOM 743 O O . LYS A 1 98 ? 11.746 15.086 -23.425 1.00 90.38 98 LYS A O 1
ATOM 748 N N . ASP A 1 99 ? 9.889 16.286 -23.885 1.00 90.06 99 ASP A N 1
ATOM 749 C CA . ASP A 1 99 ? 9.516 15.610 -25.139 1.00 90.06 99 ASP A CA 1
ATOM 750 C C . ASP A 1 99 ? 9.225 14.100 -24.969 1.00 90.06 99 ASP A C 1
ATOM 752 O O . ASP A 1 99 ? 9.361 13.296 -25.890 1.00 90.06 99 ASP A O 1
ATOM 756 N N . GLU A 1 100 ? 8.793 13.706 -23.767 1.00 88.75 100 GLU A N 1
ATOM 757 C CA . GLU A 1 100 ? 8.435 12.331 -23.421 1.00 88.75 100 GLU A CA 1
ATOM 758 C C . GLU A 1 100 ? 7.164 11.858 -24.147 1.00 88.75 100 GLU A C 1
ATOM 760 O O . GLU A 1 100 ? 6.084 12.423 -23.983 1.00 88.75 100 GLU A O 1
ATOM 765 N N . SER A 1 101 ? 7.278 10.748 -24.882 1.00 92.50 101 SER A N 1
ATOM 766 C CA . SER A 1 101 ? 6.163 10.087 -25.579 1.00 92.50 101 SER A CA 1
ATOM 767 C C . SER A 1 101 ? 5.578 8.885 -24.828 1.00 92.50 101 SER A C 1
ATOM 769 O O . SER A 1 101 ? 4.507 8.391 -25.188 1.00 92.50 101 SER A O 1
ATOM 771 N N . ARG A 1 102 ? 6.256 8.401 -23.778 1.00 94.31 102 ARG A N 1
ATOM 772 C CA . ARG A 1 102 ? 5.794 7.257 -22.982 1.00 94.31 102 ARG A CA 1
ATOM 773 C C . ARG A 1 102 ? 4.523 7.613 -22.218 1.00 94.31 102 ARG A C 1
ATOM 775 O O . ARG A 1 102 ? 4.454 8.633 -21.533 1.00 94.31 102 ARG A O 1
ATOM 782 N N . SER A 1 103 ? 3.536 6.727 -22.264 1.00 95.12 103 SER A N 1
ATOM 783 C CA . SER A 1 103 ? 2.337 6.809 -21.427 1.00 95.12 103 SER A CA 1
ATOM 784 C C . SER A 1 103 ? 2.665 6.619 -19.939 1.00 95.12 103 SER A C 1
ATOM 786 O O . SER A 1 103 ? 3.721 6.101 -19.572 1.00 95.12 103 SER A O 1
ATOM 788 N N . TYR A 1 104 ? 1.734 6.991 -19.056 1.00 94.12 104 TYR A N 1
ATOM 789 C CA . TYR A 1 104 ? 1.869 6.722 -17.619 1.00 94.12 104 TYR A CA 1
ATOM 790 C C . TYR A 1 104 ? 2.059 5.224 -17.323 1.00 94.12 104 TYR A C 1
ATOM 792 O O . TYR A 1 104 ? 2.912 4.868 -16.514 1.00 94.12 104 TYR A O 1
ATOM 800 N N . GLY A 1 105 ? 1.317 4.352 -18.018 1.00 95.50 105 GLY A N 1
ATOM 801 C CA . GLY A 1 105 ? 1.437 2.899 -17.874 1.00 95.50 105 GLY A CA 1
ATOM 802 C C . GLY A 1 105 ? 2.808 2.373 -18.304 1.00 95.50 105 GLY A C 1
ATOM 803 O O . GLY A 1 105 ? 3.395 1.563 -17.595 1.00 95.50 105 GLY A O 1
ATOM 804 N N . GLN A 1 106 ? 3.363 2.894 -19.403 1.00 96.06 106 GLN A N 1
ATOM 805 C CA . GLN A 1 106 ? 4.724 2.556 -19.845 1.00 96.06 106 GLN A CA 1
ATOM 806 C C . GLN A 1 106 ? 5.781 3.019 -18.837 1.00 96.06 106 GLN A C 1
ATOM 808 O O . GLN A 1 106 ? 6.662 2.244 -18.487 1.00 96.06 106 GLN A O 1
ATOM 813 N N . ARG A 1 107 ? 5.661 4.237 -18.289 1.00 96.56 107 ARG A N 1
ATOM 814 C CA . ARG A 1 107 ? 6.574 4.702 -17.230 1.00 96.56 107 ARG A CA 1
ATOM 815 C C . ARG A 1 107 ? 6.485 3.840 -15.972 1.00 96.56 107 ARG A C 1
ATOM 817 O O . ARG A 1 107 ? 7.508 3.546 -15.369 1.00 96.56 107 ARG A O 1
ATOM 824 N N . GLN A 1 108 ? 5.279 3.428 -15.580 1.00 96.44 108 GLN A N 1
ATOM 825 C CA . GLN A 1 108 ? 5.085 2.551 -14.425 1.00 96.44 108 GLN A CA 1
ATOM 826 C C . GLN A 1 108 ? 5.686 1.155 -14.661 1.00 96.44 108 GLN A C 1
ATOM 828 O O . GLN A 1 108 ? 6.341 0.621 -13.769 1.00 96.44 108 GLN A O 1
ATOM 833 N N . HIS A 1 109 ? 5.509 0.594 -15.862 1.00 96.69 109 HIS A N 1
ATOM 834 C CA . HIS A 1 109 ? 6.152 -0.652 -16.282 1.00 96.69 109 HIS A CA 1
ATOM 835 C C . HIS A 1 109 ? 7.680 -0.544 -16.195 1.00 96.69 109 HIS A C 1
ATOM 837 O O . HIS A 1 109 ? 8.315 -1.336 -15.501 1.00 96.69 109 HIS A O 1
ATOM 843 N N . ASP A 1 110 ? 8.266 0.461 -16.847 1.00 95.94 110 ASP A N 1
ATOM 844 C CA . ASP A 1 110 ? 9.719 0.642 -16.891 1.00 95.94 110 ASP A CA 1
ATOM 845 C C . ASP A 1 110 ? 10.298 0.835 -15.483 1.00 95.94 110 ASP A C 1
ATOM 847 O O . ASP A 1 110 ? 11.316 0.233 -15.145 1.00 95.94 110 ASP A O 1
ATOM 851 N N . ALA A 1 111 ? 9.609 1.612 -14.639 1.00 96.81 111 ALA A N 1
ATOM 852 C CA . ALA A 1 111 ? 9.962 1.820 -13.239 1.00 96.81 111 ALA A CA 1
ATOM 853 C C . ALA A 1 111 ? 9.992 0.511 -12.438 1.00 96.81 111 ALA A C 1
ATOM 855 O O . ALA A 1 111 ? 10.916 0.285 -11.657 1.00 96.81 111 ALA A O 1
ATOM 856 N N . LEU A 1 112 ? 8.996 -0.361 -12.633 1.00 96.25 112 LEU A N 1
ATOM 857 C CA . LEU A 1 112 ? 8.920 -1.642 -11.930 1.00 96.25 112 LEU A CA 1
ATOM 858 C C . LEU A 1 112 ? 10.075 -2.562 -12.334 1.00 96.25 112 LEU A C 1
ATOM 860 O O . LEU A 1 112 ? 10.713 -3.169 -11.474 1.00 96.25 112 LEU A O 1
ATOM 864 N N . ILE A 1 113 ? 10.377 -2.631 -13.631 1.00 96.19 113 ILE A N 1
ATOM 865 C CA . ILE A 1 113 ? 11.486 -3.441 -14.139 1.00 96.19 113 ILE A CA 1
ATOM 866 C C . ILE A 1 113 ? 12.834 -2.899 -13.657 1.00 96.19 113 ILE A C 1
ATOM 868 O O . ILE A 1 113 ? 13.700 -3.683 -13.261 1.00 96.19 113 ILE A O 1
ATOM 872 N N . GLU A 1 114 ? 13.018 -1.579 -13.649 1.00 94.94 114 GLU A N 1
ATOM 873 C CA . GLU A 1 114 ? 14.244 -0.949 -13.156 1.00 94.94 114 GLU A CA 1
ATOM 874 C C . GLU A 1 114 ? 14.472 -1.237 -11.665 1.00 94.94 114 GLU A C 1
ATOM 876 O O . GLU A 1 114 ? 15.563 -1.662 -11.276 1.00 94.94 114 GLU A O 1
ATOM 881 N N . LEU A 1 115 ? 13.423 -1.138 -10.842 1.00 94.69 115 LEU A N 1
ATOM 882 C CA . LEU A 1 115 ? 13.476 -1.506 -9.427 1.00 94.69 115 LEU A CA 1
ATOM 883 C C . LEU A 1 115 ? 13.920 -2.969 -9.228 1.00 94.69 115 LEU A C 1
ATOM 885 O O . LEU A 1 115 ? 14.787 -3.258 -8.398 1.00 94.69 115 LEU A O 1
ATOM 889 N N . CYS A 1 116 ? 13.372 -3.904 -10.013 1.00 94.06 116 CYS A N 1
ATOM 890 C CA . CYS A 1 116 ? 13.778 -5.311 -9.965 1.00 94.06 116 CYS A CA 1
ATOM 891 C C . CYS A 1 116 ? 15.247 -5.510 -10.374 1.00 94.06 116 CYS A C 1
ATOM 893 O O . CYS A 1 116 ? 15.970 -6.267 -9.720 1.00 94.06 116 CYS A O 1
ATOM 895 N N . ARG A 1 117 ? 15.712 -4.817 -11.422 1.00 92.69 117 ARG A N 1
ATOM 896 C CA . ARG A 1 117 ? 17.102 -4.906 -11.901 1.00 92.69 117 ARG A CA 1
ATOM 897 C C . ARG A 1 117 ? 18.106 -4.429 -10.859 1.00 92.69 117 ARG A C 1
ATOM 899 O O . ARG A 1 117 ? 19.112 -5.107 -10.653 1.00 92.69 117 ARG A O 1
ATOM 906 N N . GLN A 1 118 ? 17.830 -3.322 -10.171 1.00 90.12 118 GLN A N 1
ATOM 907 C CA . GLN A 1 118 ? 18.721 -2.789 -9.133 1.00 90.12 118 GLN A CA 1
ATOM 908 C C . GLN A 1 118 ? 18.937 -3.790 -7.994 1.00 90.12 118 GLN A C 1
ATOM 910 O O . GLN A 1 118 ? 20.069 -4.002 -7.554 1.00 90.12 118 GLN A O 1
ATOM 915 N N . ARG A 1 119 ? 17.874 -4.491 -7.579 1.00 83.88 119 ARG A N 1
ATOM 916 C CA . ARG A 1 119 ? 17.953 -5.535 -6.547 1.00 83.88 119 ARG A CA 1
ATOM 917 C C . ARG A 1 119 ? 18.756 -6.755 -7.004 1.00 83.88 119 ARG A C 1
ATOM 919 O O . ARG A 1 119 ? 19.483 -7.337 -6.204 1.00 83.88 119 ARG A O 1
ATOM 926 N N . SER A 1 120 ? 18.660 -7.137 -8.276 1.00 79.25 120 SER A N 1
ATOM 927 C CA . SER A 1 120 ? 19.454 -8.236 -8.845 1.00 79.25 120 SER A CA 1
ATOM 928 C C . SER A 1 120 ? 20.929 -7.869 -9.050 1.00 79.25 120 SER A C 1
ATOM 930 O O . SER A 1 120 ? 21.797 -8.721 -8.875 1.00 79.25 120 SER A O 1
ATOM 932 N N . ALA A 1 121 ? 21.234 -6.612 -9.384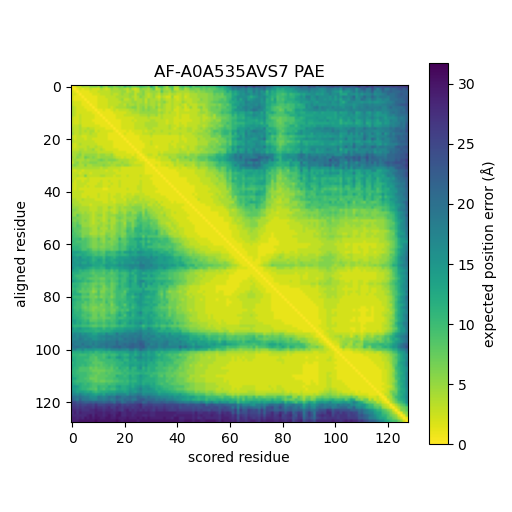 1.00 71.31 121 ALA A N 1
ATOM 933 C CA . ALA A 1 121 ? 22.605 -6.128 -9.555 1.00 71.31 121 ALA A CA 1
ATOM 934 C C . ALA A 1 121 ? 23.347 -5.956 -8.214 1.00 71.31 121 ALA A C 1
ATOM 936 O O . ALA A 1 121 ? 24.543 -6.234 -8.134 1.00 71.31 121 ALA A O 1
ATOM 937 N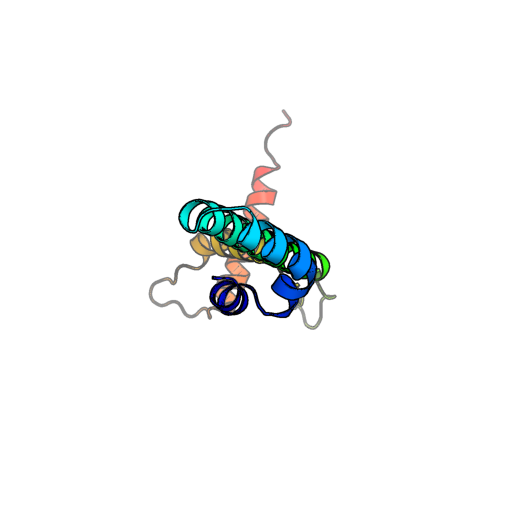 N . GLY A 1 122 ? 22.637 -5.558 -7.151 1.00 59.72 122 GLY A N 1
ATOM 938 C CA . GLY A 1 122 ? 23.187 -5.430 -5.795 1.00 59.72 122 GLY A CA 1
ATOM 939 C C . GLY A 1 122 ? 23.541 -6.759 -5.115 1.00 59.72 122 GLY A C 1
ATOM 940 O O . GLY A 1 122 ? 24.336 -6.766 -4.185 1.00 59.72 122 GLY A O 1
ATOM 941 N N . GLY A 1 123 ? 23.015 -7.891 -5.597 1.00 55.56 123 GLY A N 1
ATOM 942 C CA . GLY A 1 123 ? 23.309 -9.229 -5.063 1.00 55.56 123 GLY A CA 1
ATOM 943 C C . GLY A 1 123 ? 24.602 -9.871 -5.581 1.00 55.56 123 GLY A C 1
ATOM 944 O O . GLY A 1 123 ? 24.876 -11.020 -5.250 1.00 55.56 123 GLY A O 1
ATOM 945 N N . LYS A 1 124 ? 25.386 -9.173 -6.418 1.00 56.41 124 LYS A N 1
ATOM 946 C CA . LYS A 1 124 ? 26.615 -9.704 -7.042 1.00 56.41 124 LYS A CA 1
ATOM 947 C C . LYS A 1 124 ? 27.912 -9.125 -6.459 1.00 56.41 124 LYS A C 1
ATOM 949 O O . LYS A 1 124 ? 28.934 -9.098 -7.140 1.00 56.41 124 LYS A O 1
ATOM 954 N N . ARG A 1 125 ? 27.880 -8.650 -5.212 1.00 58.66 125 ARG A N 1
ATOM 955 C CA . ARG A 1 125 ? 29.067 -8.235 -4.453 1.00 58.66 125 ARG A CA 1
ATOM 956 C C . ARG A 1 125 ? 29.004 -8.862 -3.066 1.00 58.66 125 ARG A C 1
ATOM 958 O O . ARG A 1 125 ? 28.151 -8.478 -2.280 1.00 58.66 125 ARG A O 1
ATOM 965 N N . ASP A 1 126 ? 29.819 -9.898 -2.891 1.00 54.12 126 ASP A N 1
ATOM 966 C CA . ASP A 1 126 ? 30.522 -10.325 -1.668 1.00 54.12 126 ASP A CA 1
ATOM 967 C C . ASP A 1 126 ? 30.748 -11.837 -1.753 1.00 54.12 126 ASP A C 1
ATOM 969 O O . ASP A 1 126 ? 29.932 -12.668 -1.365 1.00 54.12 126 ASP A O 1
ATOM 973 N N . GLY A 1 127 ? 31.864 -12.177 -2.390 1.00 55.53 127 GLY A N 1
ATOM 974 C CA . GLY A 1 127 ? 32.292 -13.536 -2.685 1.00 55.53 127 GLY A CA 1
ATOM 975 C C . GLY A 1 127 ? 33.661 -13.497 -3.349 1.00 55.53 127 GLY A C 1
ATOM 976 O O . GLY A 1 127 ? 33.801 -13.923 -4.493 1.00 55.53 127 GLY A O 1
ATOM 977 N N . ALA A 1 128 ? 34.627 -12.895 -2.656 1.00 44.75 128 ALA A N 1
ATOM 978 C CA . ALA A 1 128 ? 36.058 -12.994 -2.913 1.00 44.75 128 ALA A CA 1
ATOM 979 C C . ALA A 1 128 ? 36.790 -12.924 -1.570 1.00 44.75 128 ALA A C 1
ATOM 981 O O . ALA A 1 128 ? 36.408 -12.048 -0.760 1.00 44.75 128 ALA A O 1
#